Protein AF-A0A453H5M8-F1 (afd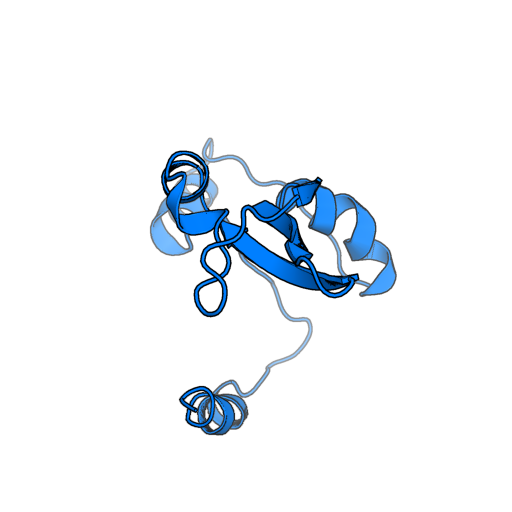b_monomer_lite)

Organism: Aegilops tauschii subsp. strangulata (NCBI:txid200361)

Secondary structure (DSSP, 8-state):
-EEEEE-TTS-EEEEE--TTGGG-GGGGB-TTT-PBPEEEEEE-HHHHHHHHTTTTTPPP----TTSHHHHHHHHHSTT-----SS---STTTGGGTT----

InterPro domains:
  IPR004403 Peptide chain release factor eRF1/aRF1 [PTHR10113] (7-99)
  IPR005142 eRF1 domain 3 [PF03465] (29-88)
  IPR029064 Ribosomal protein eL30-like superfamily [G3DSA:3.30.1330.30] (3-102)
  IPR029064 Ribosomal protein eL30-like superfamily [SSF55315] (7-90)

Foldseek 3Di:
DWWWWADPVRDTDTDDDDPVRVVDQQNQADPVPRDGTHGDDDDDPVRVCVVCCVVVVHDDDQADCPDVVSVCCCVVVVRDDDDDPDDDDCVVVVVPPPPPDD

Structure (mmCIF, N/CA/C/O backbone):
data_AF-A0A453H5M8-F1
#
_entry.id   AF-A0A453H5M8-F1
#
loop_
_atom_site.group_PDB
_atom_site.id
_atom_site.type_symbol
_atom_site.label_atom_id
_atom_site.label_alt_id
_atom_site.label_comp_id
_atom_site.label_asym_id
_atom_site.label_entity_id
_atom_site.label_seq_id
_atom_site.pdbx_PDB_ins_code
_atom_site.Cartn_x
_atom_site.Cartn_y
_atom_site.Cartn_z
_atom_site.occupancy
_atom_site.B_iso_or_equiv
_atom_site.auth_seq_id
_atom_site.auth_comp_id
_atom_site.auth_asym_id
_atom_site.auth_atom_id
_atom_site.pdbx_PDB_model_num
ATOM 1 N N . GLY A 1 1 ? -4.322 3.565 6.732 1.00 60.53 1 GLY A N 1
ATOM 2 C CA . GLY A 1 1 ? -4.033 2.185 7.153 1.00 60.53 1 GLY A CA 1
ATOM 3 C C . GLY A 1 1 ? -5.277 1.360 6.949 1.00 60.53 1 GLY A C 1
ATOM 4 O O . GLY A 1 1 ? -6.338 1.935 6.723 1.00 60.53 1 GLY A O 1
ATOM 5 N N . PHE A 1 2 ? -5.141 0.044 7.001 1.00 68.44 2 PHE A N 1
ATOM 6 C CA . PHE A 1 2 ? -6.281 -0.861 7.060 1.00 68.44 2 PHE A CA 1
ATOM 7 C C . PHE A 1 2 ? -6.646 -1.049 8.530 1.00 68.44 2 PHE A C 1
ATOM 9 O O . PHE A 1 2 ? -5.770 -1.362 9.336 1.00 68.44 2 PHE A O 1
ATOM 16 N N . ASN A 1 3 ? -7.910 -0.827 8.877 1.00 64.44 3 ASN A N 1
ATOM 17 C CA . ASN A 1 3 ? -8.454 -1.224 10.168 1.00 64.44 3 ASN A CA 1
ATOM 18 C C . ASN A 1 3 ? -9.496 -2.310 9.905 1.00 64.44 3 ASN A C 1
ATOM 20 O O . ASN A 1 3 ? -10.484 -2.061 9.214 1.00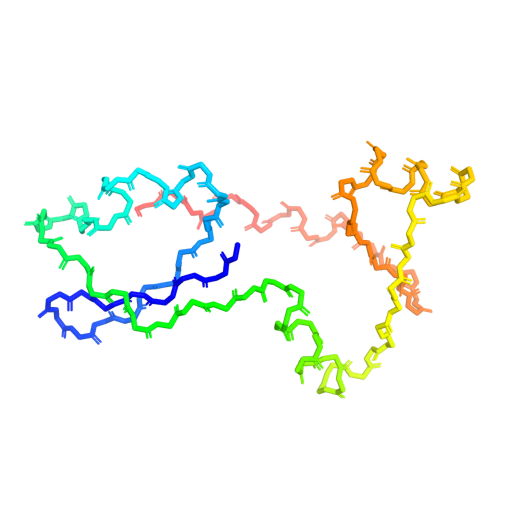 64.44 3 ASN A O 1
ATOM 24 N N . GLN A 1 4 ? -9.254 -3.509 10.423 1.00 64.88 4 GLN A N 1
ATOM 25 C CA . GLN A 1 4 ? -10.223 -4.591 10.430 1.00 64.88 4 GLN A CA 1
ATOM 26 C C . GLN A 1 4 ? -11.053 -4.472 11.703 1.00 64.88 4 GLN A C 1
ATOM 28 O O . GLN A 1 4 ? -10.512 -4.523 12.811 1.00 64.88 4 GLN A O 1
ATOM 33 N N . ALA A 1 5 ? -12.358 -4.306 11.540 1.00 68.56 5 ALA A N 1
ATOM 34 C CA . ALA A 1 5 ? -13.304 -4.259 12.637 1.00 68.56 5 ALA A CA 1
ATOM 35 C C . ALA A 1 5 ? -14.334 -5.385 12.502 1.00 68.56 5 ALA A C 1
ATOM 37 O O . ALA A 1 5 ? -14.615 -5.830 11.391 1.00 68.56 5 ALA A O 1
ATOM 38 N N . ILE A 1 6 ? -14.865 -5.860 13.624 1.00 68.62 6 ILE A N 1
ATOM 39 C CA . ILE A 1 6 ? -15.990 -6.800 13.649 1.00 68.62 6 ILE A CA 1
ATOM 40 C C . ILE A 1 6 ? -17.233 -6.089 14.180 1.00 68.62 6 ILE A C 1
ATOM 42 O O . ILE A 1 6 ? -17.144 -5.265 15.095 1.00 68.62 6 ILE A O 1
ATOM 46 N N . ASP A 1 7 ? -18.380 -6.394 13.580 1.00 67.75 7 ASP A N 1
ATOM 47 C CA . ASP A 1 7 ? -19.691 -5.945 14.041 1.00 67.75 7 ASP A CA 1
ATOM 48 C C . ASP A 1 7 ? -20.308 -6.901 15.088 1.00 67.75 7 ASP A C 1
ATOM 50 O O . ASP A 1 7 ? -19.772 -7.959 15.415 1.00 67.75 7 ASP A O 1
ATOM 54 N N . ALA A 1 8 ? -21.482 -6.558 15.622 1.00 65.19 8 ALA A N 1
ATOM 55 C CA . ALA A 1 8 ? -22.159 -7.393 16.619 1.00 65.19 8 ALA A CA 1
ATOM 56 C C . ALA A 1 8 ? -22.639 -8.761 16.078 1.00 65.19 8 ALA A C 1
ATOM 58 O O . ALA A 1 8 ? -23.046 -9.617 16.869 1.00 65.19 8 ALA A O 1
ATOM 59 N N . THR A 1 9 ? -22.619 -8.971 14.758 1.00 69.69 9 THR A N 1
ATOM 60 C CA . THR A 1 9 ? -23.040 -10.216 14.100 1.00 69.69 9 THR A CA 1
ATOM 61 C C . THR A 1 9 ? -21.868 -11.156 13.797 1.00 69.69 9 THR A C 1
ATOM 63 O O . THR A 1 9 ? -22.085 -12.340 13.529 1.00 69.69 9 THR A O 1
ATOM 66 N N . GLY A 1 10 ? -20.630 -10.672 13.944 1.00 66.25 10 GLY A N 1
ATOM 67 C CA . GLY A 1 10 ? -19.406 -11.412 13.646 1.00 66.25 10 GLY A CA 1
ATOM 68 C C . GLY A 1 10 ? -18.892 -11.197 12.219 1.00 66.25 10 GLY A C 1
ATOM 69 O O . GLY A 1 10 ? -17.954 -11.882 11.807 1.00 66.25 10 GLY A O 1
ATOM 70 N N . GLU A 1 11 ? -19.482 -10.272 11.463 1.00 74.38 11 GLU A N 1
ATOM 71 C CA . GLU A 1 11 ? -19.043 -9.892 10.125 1.00 74.38 11 GLU A CA 1
ATOM 72 C C . GLU A 1 11 ? -17.789 -9.011 10.184 1.00 74.38 11 GLU A C 1
ATOM 74 O O . GLU A 1 11 ? -17.637 -8.124 11.026 1.00 74.38 11 GLU A O 1
ATOM 79 N N . ILE A 1 12 ? -16.855 -9.279 9.268 1.00 73.25 12 ILE A N 1
ATOM 80 C CA . ILE A 1 12 ? -15.587 -8.557 9.164 1.00 73.25 12 ILE A CA 1
ATOM 81 C C . ILE A 1 12 ? -15.776 -7.351 8.245 1.00 73.25 12 ILE A C 1
ATOM 83 O O . ILE A 1 12 ? -15.987 -7.505 7.044 1.00 73.25 12 ILE A O 1
ATOM 87 N N . ILE A 1 13 ? -15.594 -6.154 8.796 1.00 74.88 13 ILE A N 1
ATOM 88 C CA . ILE A 1 13 ? -15.631 -4.884 8.074 1.00 74.88 13 ILE A CA 1
ATOM 89 C C . ILE A 1 13 ? -14.203 -4.349 7.947 1.00 74.88 13 ILE A C 1
ATOM 91 O O . ILE A 1 13 ? -13.521 -4.102 8.943 1.00 74.88 13 ILE A O 1
ATOM 95 N N . ILE A 1 14 ? -13.742 -4.133 6.714 1.00 74.81 14 ILE A N 1
ATOM 96 C CA . ILE A 1 14 ? -12.432 -3.527 6.446 1.00 74.81 14 ILE A CA 1
ATOM 97 C C . ILE A 1 14 ? -12.632 -2.036 6.172 1.00 74.81 14 ILE A C 1
ATOM 99 O O . IL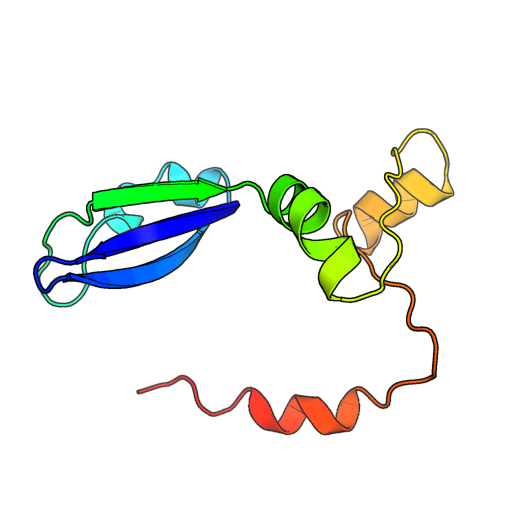E A 1 14 ? -13.266 -1.660 5.190 1.00 74.81 14 ILE A O 1
ATOM 103 N N . LYS A 1 15 ? -12.075 -1.172 7.028 1.00 74.12 15 LYS A N 1
ATOM 104 C CA . LYS A 1 15 ? -12.119 0.289 6.863 1.00 74.12 15 LYS A CA 1
ATOM 105 C C . LYS A 1 15 ? -10.757 0.850 6.472 1.00 74.12 15 LYS A C 1
ATOM 107 O O . LYS A 1 15 ? -9.734 0.576 7.106 1.00 74.12 15 LYS A O 1
ATOM 112 N N . HIS A 1 16 ? -10.746 1.697 5.446 1.00 75.62 16 HIS A N 1
ATOM 113 C CA . HIS A 1 16 ? -9.560 2.422 4.991 1.00 75.62 16 HIS A CA 1
ATOM 114 C C . HIS A 1 16 ? -9.549 3.821 5.606 1.00 75.62 16 HIS A C 1
ATOM 116 O O . HIS A 1 16 ? -10.161 4.745 5.081 1.00 75.62 16 HIS A O 1
ATOM 122 N N . LEU A 1 17 ? -8.857 3.985 6.735 1.00 72.88 17 LEU A N 1
ATOM 123 C CA . LEU A 1 17 ? -8.815 5.262 7.453 1.00 72.88 17 LEU A CA 1
ATOM 124 C C . LEU A 1 17 ? -7.425 5.897 7.362 1.00 72.88 17 LEU A C 1
ATOM 126 O O . LEU A 1 17 ? -6.391 5.220 7.425 1.00 72.88 17 LEU A O 1
ATOM 130 N N . ASN A 1 18 ? -7.389 7.218 7.205 1.00 71.50 18 ASN A N 1
ATOM 131 C CA . ASN A 1 18 ? -6.185 8.016 7.424 1.00 71.50 18 ASN A CA 1
ATOM 132 C C . ASN A 1 18 ? -6.092 8.410 8.916 1.00 71.50 18 ASN A C 1
ATOM 134 O O . ASN A 1 18 ? -6.967 8.075 9.711 1.00 71.50 18 ASN A O 1
ATOM 138 N N . LYS A 1 19 ? -5.036 9.130 9.315 1.00 72.06 19 LYS A N 1
ATOM 139 C CA . LYS A 1 19 ? -4.847 9.533 10.724 1.00 72.06 19 LYS A CA 1
ATOM 140 C C . LYS A 1 19 ? -6.000 10.376 11.283 1.00 72.06 19 LYS A C 1
ATOM 142 O O . LYS A 1 19 ? -6.248 10.331 12.480 1.00 72.06 19 LYS A O 1
ATOM 147 N N . GLU A 1 20 ? -6.662 11.157 10.436 1.00 73.19 20 GLU A N 1
ATOM 148 C CA . GLU A 1 20 ? -7.777 12.026 10.826 1.00 73.19 20 GLU A CA 1
ATOM 149 C C . GLU A 1 20 ? -9.060 11.206 11.004 1.00 73.19 20 GLU A C 1
ATOM 151 O O . GLU A 1 20 ? -9.743 11.352 12.011 1.00 73.19 20 GLU A O 1
ATOM 156 N N . GLY A 1 21 ? -9.330 10.268 10.094 1.00 69.19 21 GLY A N 1
ATOM 157 C CA . GLY A 1 21 ? -10.451 9.334 10.191 1.00 69.19 21 GLY A CA 1
ATOM 158 C C . GLY A 1 21 ? -10.323 8.362 11.365 1.00 69.19 21 GLY A C 1
ATOM 159 O O . GLY A 1 21 ? -11.326 8.005 11.969 1.00 69.19 21 GLY A O 1
ATOM 160 N N . GLU A 1 22 ? -9.101 7.984 11.748 1.00 67.00 22 GLU A N 1
ATOM 161 C CA . GLU A 1 22 ? -8.854 7.203 12.970 1.00 67.00 22 GLU A CA 1
ATOM 162 C C . GLU A 1 22 ? -9.139 7.984 14.261 1.00 67.00 22 GLU A C 1
ATOM 164 O O . GLU A 1 22 ? -9.386 7.370 15.296 1.00 67.00 22 GLU A O 1
ATOM 169 N N . ALA A 1 23 ? -9.087 9.319 14.230 1.00 71.75 23 ALA A N 1
ATOM 170 C CA . ALA A 1 23 ? -9.399 10.148 15.393 1.00 71.75 23 ALA A CA 1
ATOM 171 C C . ALA A 1 23 ? -10.913 10.341 15.591 1.00 71.75 23 ALA A C 1
ATOM 173 O O . ALA A 1 23 ? -11.349 10.737 16.674 1.00 71.75 23 ALA A O 1
ATOM 174 N N . ASP A 1 24 ? -11.711 10.064 14.560 1.00 76.69 24 ASP A N 1
ATOM 175 C CA . ASP A 1 24 ? -13.159 10.195 14.598 1.00 76.69 24 ASP A CA 1
ATOM 176 C C . ASP A 1 24 ? -13.812 8.899 15.101 1.00 76.69 24 ASP A C 1
ATOM 178 O O . ASP A 1 24 ? -13.835 7.872 14.422 1.00 76.69 24 ASP A O 1
ATOM 182 N N . GLN A 1 25 ? -14.377 8.960 16.310 1.00 73.31 25 GLN A N 1
ATOM 183 C CA . GLN A 1 25 ? -15.056 7.830 16.952 1.00 73.31 25 GLN A CA 1
ATOM 184 C C . GLN A 1 25 ? -16.304 7.361 16.196 1.00 73.31 25 GLN A C 1
ATOM 186 O O . GLN A 1 25 ? -16.721 6.216 16.368 1.00 73.31 25 GLN A O 1
ATOM 191 N N . SER A 1 26 ? -16.900 8.204 15.347 1.00 75.31 26 SER A N 1
ATOM 192 C CA . SER A 1 26 ? -18.048 7.799 14.531 1.00 75.31 26 SER A CA 1
ATOM 193 C C . SER A 1 26 ? -17.674 6.725 13.502 1.00 75.31 26 SER A C 1
ATOM 195 O O . SER A 1 26 ? -18.495 5.866 13.187 1.00 75.31 26 SER A O 1
ATOM 197 N N . ASN A 1 27 ? -16.405 6.677 13.073 1.00 72.25 27 ASN A N 1
ATOM 198 C CA . ASN A 1 27 ? -15.904 5.649 12.160 1.00 72.25 27 ASN A CA 1
ATOM 199 C C . ASN A 1 27 ? -15.808 4.260 12.798 1.00 72.25 27 ASN A C 1
ATOM 201 O O . ASN A 1 27 ? -15.646 3.276 12.077 1.00 72.25 27 ASN A O 1
ATOM 205 N N . PHE A 1 28 ? -15.953 4.148 14.116 1.00 76.69 28 PHE A N 1
ATOM 206 C CA . PHE A 1 28 ? -15.975 2.876 14.840 1.00 76.69 28 PHE A CA 1
ATOM 207 C C . PHE A 1 28 ? -17.377 2.527 15.328 1.00 76.69 28 PHE A C 1
ATOM 209 O O . PHE A 1 28 ? -17.534 1.784 16.288 1.00 76.69 28 PHE A O 1
ATOM 216 N N . ARG A 1 29 ? -18.411 3.059 14.669 1.00 79.62 29 ARG A N 1
ATOM 217 C CA . ARG A 1 29 ? -19.792 2.642 14.888 1.00 79.62 29 ARG A CA 1
ATOM 218 C C . ARG A 1 29 ? -20.380 2.020 13.636 1.00 79.62 29 ARG A C 1
ATOM 220 O O . ARG A 1 29 ? -20.067 2.424 12.513 1.00 79.62 29 ARG A O 1
ATOM 227 N N . ASP A 1 30 ? -21.214 1.018 13.853 1.00 72.88 30 ASP A N 1
ATOM 228 C CA . ASP A 1 30 ? -22.037 0.415 12.819 1.00 72.88 30 ASP A CA 1
ATOM 229 C C . ASP A 1 30 ? -23.157 1.404 12.433 1.00 72.88 30 ASP A C 1
ATOM 231 O O . ASP A 1 30 ? -23.907 1.844 13.309 1.00 72.88 30 ASP A O 1
ATOM 235 N N . PRO A 1 31 ? -23.294 1.789 11.154 1.00 71.19 31 PRO A N 1
ATOM 236 C CA . PRO A 1 31 ? -24.328 2.724 10.714 1.00 71.19 31 PRO A CA 1
ATOM 237 C C . PRO A 1 31 ? -25.760 2.186 10.870 1.00 71.19 31 PRO A C 1
ATOM 239 O O . PRO A 1 31 ? -26.695 2.979 10.968 1.00 71.19 31 PRO A O 1
ATOM 242 N N . SER A 1 32 ? -25.947 0.864 10.906 1.00 71.69 32 SER A N 1
ATOM 243 C CA . SER A 1 32 ? -27.262 0.221 10.983 1.00 71.69 32 SER A CA 1
ATOM 244 C C . SER A 1 32 ? -27.734 0.005 12.424 1.00 71.69 32 SER A C 1
ATOM 246 O O . SER A 1 32 ? -28.895 0.261 12.749 1.00 71.69 32 SER A O 1
ATOM 248 N N . THR A 1 33 ? -26.830 -0.415 13.311 1.00 72.62 33 THR A N 1
ATOM 249 C CA . THR A 1 33 ? -27.152 -0.747 14.709 1.00 72.62 33 THR A CA 1
ATOM 250 C C . THR A 1 33 ? -26.688 0.312 15.710 1.00 72.62 33 THR A C 1
ATOM 252 O O . THR A 1 33 ? -27.091 0.275 16.874 1.00 72.62 33 THR A O 1
ATOM 255 N N . ASN A 1 34 ? -25.856 1.270 15.278 1.00 73.56 34 ASN A N 1
ATOM 256 C CA . ASN A 1 34 ? -25.145 2.241 16.123 1.00 73.56 34 ASN A CA 1
ATOM 257 C C . ASN A 1 34 ? -24.297 1.581 17.230 1.00 73.56 34 ASN A C 1
ATOM 259 O O . ASN A 1 34 ? -23.914 2.242 18.201 1.00 73.56 34 ASN A O 1
ATOM 263 N N . ALA A 1 35 ? -24.018 0.281 17.098 1.00 76.62 35 ALA A N 1
ATOM 264 C CA . ALA A 1 35 ? -23.152 -0.460 17.995 1.00 76.62 35 ALA A CA 1
ATOM 265 C C . ALA A 1 35 ? -21.686 -0.088 17.748 1.00 76.62 35 ALA A C 1
ATOM 267 O O . ALA A 1 35 ? -21.302 0.308 16.646 1.00 76.62 35 ALA A O 1
ATOM 268 N N . GLU A 1 36 ? -20.871 -0.194 18.792 1.00 75.69 36 GLU A N 1
ATOM 269 C CA . GLU A 1 36 ? -19.432 0.037 18.709 1.00 75.69 36 GLU A CA 1
ATOM 270 C C . GLU A 1 36 ? -18.761 -1.157 18.014 1.00 75.69 36 GLU A C 1
ATOM 272 O O . GLU A 1 36 ? -18.992 -2.306 18.387 1.00 75.69 36 GLU A O 1
ATOM 277 N N . LEU A 1 37 ? -17.970 -0.878 16.978 1.00 77.12 37 LEU A N 1
ATOM 278 C CA . LEU A 1 37 ? -17.201 -1.868 16.235 1.00 77.12 37 LEU A CA 1
ATOM 279 C C . LEU A 1 37 ? -15.905 -2.170 16.986 1.00 77.12 37 LEU A C 1
ATOM 281 O O . LEU A 1 37 ? -15.151 -1.257 17.334 1.00 77.12 37 LEU A O 1
ATOM 285 N N . GLU A 1 38 ? -15.605 -3.450 17.180 1.00 75.44 38 GLU A N 1
ATOM 286 C CA . GLU A 1 38 ? -14.362 -3.863 17.824 1.00 75.44 38 GLU A CA 1
ATOM 287 C C . GLU A 1 38 ? -13.233 -3.896 16.790 1.00 75.44 38 GLU A C 1
ATOM 289 O O . GLU A 1 38 ? -13.253 -4.689 15.846 1.00 75.44 38 GLU A O 1
ATOM 294 N N . VAL A 1 39 ? -12.240 -3.016 16.950 1.00 75.31 39 VAL A N 1
ATOM 295 C CA . VAL A 1 39 ? -11.044 -3.005 16.098 1.00 75.31 39 VAL A CA 1
ATOM 296 C C . VAL A 1 39 ? -10.158 -4.178 16.489 1.00 75.31 39 VAL A C 1
ATOM 298 O O . VAL A 1 39 ? -9.549 -4.170 17.557 1.00 75.31 39 VAL A O 1
ATOM 301 N N . GLN A 1 40 ? -10.053 -5.166 15.609 1.00 69.81 40 GLN A N 1
ATOM 302 C CA . GLN A 1 40 ? -9.230 -6.346 15.851 1.00 69.81 40 GLN A CA 1
ATOM 303 C C . GLN A 1 40 ? -7.798 -6.177 15.360 1.00 69.81 40 GLN A C 1
ATOM 305 O O . GLN A 1 40 ? -6.855 -6.570 16.044 1.00 69.81 40 GLN A O 1
ATOM 310 N N . GLU A 1 41 ? -7.624 -5.603 14.171 1.00 72.06 41 GLU A N 1
ATOM 311 C CA . GLU A 1 41 ? -6.309 -5.481 13.555 1.00 72.06 41 GLU A CA 1
ATOM 312 C C . GLU A 1 41 ? -6.155 -4.123 12.881 1.00 72.06 41 GLU A C 1
ATOM 314 O O . GLU A 1 41 ? -7.037 -3.646 12.164 1.00 72.06 41 GLU A O 1
ATOM 319 N N . LYS A 1 42 ? -5.005 -3.497 13.121 1.00 73.38 42 LYS A N 1
ATOM 320 C CA . LYS A 1 42 ? -4.610 -2.241 12.500 1.00 73.38 42 LYS A CA 1
ATOM 321 C C . LYS A 1 42 ? -3.273 -2.444 11.818 1.00 73.38 42 LYS A C 1
ATOM 323 O O . LYS A 1 42 ? -2.247 -2.536 12.490 1.00 73.38 42 LYS A O 1
ATOM 328 N N . THR A 1 43 ? -3.286 -2.412 10.493 1.00 79.19 43 THR A N 1
ATOM 329 C CA . THR A 1 43 ? -2.089 -2.667 9.690 1.00 79.19 43 THR A CA 1
ATOM 330 C C . THR A 1 43 ? -1.814 -1.474 8.787 1.00 79.19 43 THR A C 1
ATOM 332 O O . THR A 1 43 ? -2.683 -0.965 8.070 1.00 79.19 43 THR A O 1
ATOM 335 N N . SER A 1 44 ? -0.582 -0.963 8.838 1.00 80.94 44 SER A N 1
ATOM 336 C CA . SER A 1 44 ? -0.164 0.123 7.951 1.00 80.94 44 SER A CA 1
ATOM 337 C C . SER A 1 44 ? -0.143 -0.370 6.507 1.00 80.94 44 SER A C 1
ATOM 339 O O . SER A 1 44 ? 0.317 -1.474 6.234 1.00 80.94 44 SER A O 1
ATOM 341 N N . LEU A 1 45 ? -0.559 0.470 5.556 1.00 80.38 45 LEU A N 1
ATOM 342 C CA . LEU A 1 45 ? -0.479 0.137 4.128 1.00 80.38 45 LEU A CA 1
ATOM 343 C C . LEU A 1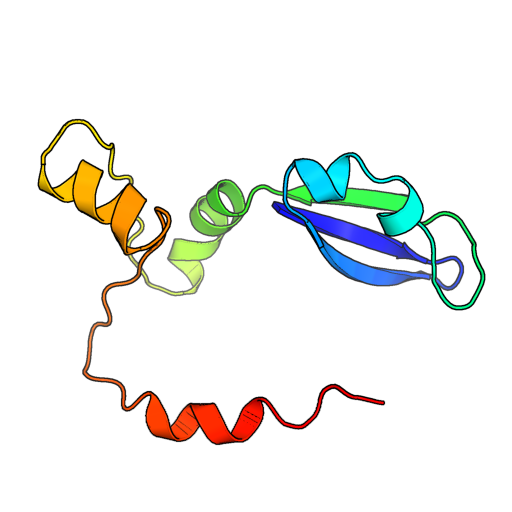 45 ? 0.961 -0.212 3.711 1.00 80.38 45 LEU A C 1
ATOM 345 O O . LEU A 1 45 ? 1.187 -1.112 2.911 1.00 80.38 45 LEU A O 1
ATOM 349 N N . LEU A 1 46 ? 1.940 0.466 4.313 1.00 82.19 46 LEU A N 1
ATOM 350 C CA . LEU A 1 46 ? 3.359 0.212 4.081 1.00 82.19 46 LEU A CA 1
ATOM 351 C C . LEU A 1 46 ? 3.790 -1.184 4.550 1.00 82.19 46 LEU A C 1
ATOM 353 O O . LEU A 1 46 ? 4.554 -1.868 3.876 1.00 82.19 46 LEU A O 1
ATOM 357 N N . GLU A 1 47 ? 3.302 -1.586 5.720 1.00 83.62 47 GLU A N 1
ATOM 358 C CA . GLU A 1 47 ? 3.588 -2.885 6.325 1.00 83.62 47 GLU A CA 1
ATOM 359 C C . GLU A 1 47 ? 2.907 -4.006 5.543 1.00 83.62 47 GLU A C 1
ATOM 361 O O . GLU A 1 47 ? 3.524 -5.026 5.248 1.00 83.62 47 GLU A O 1
ATOM 366 N N . TRP A 1 48 ? 1.674 -3.764 5.100 1.00 84.81 48 TRP A N 1
ATOM 367 C CA . TRP A 1 48 ? 0.972 -4.664 4.200 1.00 84.81 48 TRP A CA 1
ATOM 368 C C . TRP A 1 48 ? 1.749 -4.873 2.893 1.00 84.81 48 TRP A C 1
ATOM 370 O O . TRP A 1 48 ? 1.992 -6.015 2.508 1.00 84.81 48 TRP A O 1
ATOM 380 N N . PHE A 1 49 ? 2.248 -3.803 2.257 1.00 84.50 49 PHE A N 1
ATOM 381 C CA . PHE A 1 49 ? 3.105 -3.941 1.075 1.00 84.50 49 PHE A CA 1
ATOM 382 C C . PHE A 1 49 ? 4.368 -4.754 1.370 1.00 84.50 49 PHE A C 1
ATOM 384 O O . PHE A 1 49 ? 4.733 -5.615 0.571 1.00 84.50 49 PHE A O 1
ATOM 391 N N . ALA A 1 50 ? 5.020 -4.522 2.512 1.00 85.62 50 ALA A N 1
ATOM 392 C CA . ALA A 1 50 ? 6.218 -5.260 2.908 1.00 85.62 50 ALA A CA 1
ATOM 393 C C . ALA A 1 50 ? 5.958 -6.761 3.143 1.00 85.62 50 ALA A C 1
ATOM 395 O O . ALA A 1 50 ? 6.859 -7.573 2.928 1.00 85.62 50 ALA A O 1
ATOM 396 N N . ASN A 1 51 ? 4.739 -7.143 3.524 1.00 85.38 51 ASN A N 1
ATOM 397 C CA . ASN A 1 51 ? 4.357 -8.541 3.721 1.00 85.38 51 ASN A CA 1
ATOM 398 C C . ASN A 1 51 ? 3.905 -9.211 2.416 1.00 85.38 51 ASN A C 1
ATOM 400 O O . ASN A 1 51 ? 4.259 -10.361 2.145 1.00 85.38 51 ASN A O 1
ATOM 404 N N . GLU A 1 52 ? 3.168 -8.487 1.575 1.00 85.81 52 GLU A N 1
ATOM 405 C CA . GLU A 1 52 ? 2.485 -9.077 0.427 1.00 85.81 52 GLU A CA 1
ATOM 406 C C . GLU A 1 52 ? 3.259 -8.974 -0.897 1.00 85.81 52 GLU A C 1
ATOM 408 O O . GLU A 1 52 ? 2.981 -9.757 -1.807 1.00 85.81 52 GLU A O 1
ATOM 413 N N . TYR A 1 53 ? 4.268 -8.096 -1.031 1.00 84.31 53 TYR A N 1
ATOM 414 C CA . TYR A 1 53 ? 4.941 -7.856 -2.326 1.00 84.31 53 TYR A CA 1
ATOM 415 C C . TYR A 1 53 ? 5.444 -9.138 -3.012 1.00 84.31 53 TYR A C 1
ATOM 417 O O . TYR A 1 53 ? 5.327 -9.297 -4.230 1.00 84.31 53 TYR A O 1
ATOM 425 N N . LYS A 1 54 ? 5.946 -10.105 -2.228 1.00 82.00 54 LYS A N 1
ATOM 426 C CA . LYS A 1 54 ? 6.448 -11.384 -2.754 1.00 82.00 54 LYS A CA 1
ATOM 427 C C . LYS A 1 54 ? 5.348 -12.256 -3.348 1.00 82.00 54 LYS A C 1
ATOM 429 O O . LYS A 1 54 ? 5.608 -12.951 -4.326 1.00 82.00 54 LYS A O 1
ATOM 434 N N . LYS A 1 55 ? 4.139 -12.232 -2.781 1.00 87.19 55 LYS A N 1
ATOM 435 C CA . LYS A 1 55 ? 3.003 -13.033 -3.264 1.00 87.19 55 LYS A CA 1
ATOM 436 C C . LYS A 1 55 ? 2.513 -12.538 -4.622 1.00 87.19 55 LYS A C 1
ATOM 438 O O . LYS A 1 55 ? 2.162 -13.346 -5.474 1.00 87.19 55 LYS A O 1
ATOM 443 N N . PHE A 1 56 ? 2.568 -11.227 -4.845 1.00 82.94 56 PHE A N 1
ATOM 444 C CA . PHE A 1 56 ? 2.195 -10.602 -6.116 1.00 82.94 56 PHE A CA 1
ATOM 445 C C . PHE A 1 56 ? 3.328 -10.599 -7.154 1.00 82.94 56 PHE A C 1
ATOM 447 O O . PHE A 1 56 ? 3.124 -10.197 -8.301 1.00 82.94 56 PHE A O 1
ATOM 454 N N . GLY A 1 57 ? 4.527 -11.058 -6.778 1.00 84.94 57 GLY A N 1
ATOM 455 C CA . GLY A 1 57 ? 5.688 -11.087 -7.665 1.00 84.94 57 GLY A CA 1
ATOM 456 C C . GLY A 1 57 ? 6.116 -9.694 -8.132 1.00 84.94 57 GLY A C 1
ATOM 457 O O . GLY A 1 57 ? 6.612 -9.555 -9.254 1.00 84.94 57 GLY A O 1
ATOM 458 N N . CYS A 1 58 ? 5.887 -8.670 -7.306 1.00 86.00 58 CYS A N 1
ATOM 459 C CA . CYS A 1 58 ? 6.370 -7.315 -7.537 1.00 86.00 58 CYS A CA 1
ATOM 460 C C . CYS A 1 58 ? 7.625 -7.041 -6.698 1.00 86.00 58 CYS A C 1
ATOM 462 O O . CYS A 1 58 ? 7.913 -7.744 -5.731 1.00 86.00 58 CYS A O 1
ATOM 464 N N . THR A 1 59 ? 8.387 -6.020 -7.083 1.00 87.88 59 THR A N 1
ATOM 465 C CA . THR A 1 59 ? 9.514 -5.517 -6.290 1.00 87.88 59 THR A CA 1
ATOM 466 C C . THR A 1 59 ? 9.056 -4.271 -5.549 1.00 87.88 59 THR A C 1
ATOM 468 O O . THR A 1 59 ? 8.485 -3.372 -6.165 1.00 87.88 59 THR A O 1
ATOM 471 N N . LEU A 1 60 ? 9.300 -4.219 -4.240 1.00 90.25 60 LEU A N 1
ATOM 472 C CA . LEU A 1 60 ? 8.985 -3.062 -3.409 1.00 90.25 60 LEU A CA 1
ATOM 473 C C . LEU A 1 60 ? 10.251 -2.236 -3.163 1.00 90.25 60 LEU A C 1
ATOM 475 O O . LEU A 1 60 ? 11.238 -2.765 -2.658 1.00 90.25 60 LEU A O 1
ATOM 479 N N . GLU A 1 61 ? 10.193 -0.944 -3.478 1.00 89.19 61 GLU A N 1
ATOM 480 C CA . GLU A 1 61 ? 11.298 0.003 -3.306 1.00 89.19 61 GLU A CA 1
ATOM 481 C C . GLU A 1 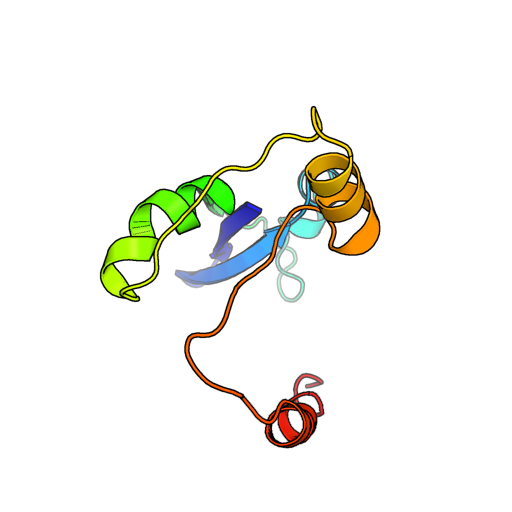61 ? 10.855 1.189 -2.443 1.00 89.19 61 GLU A C 1
ATOM 483 O O . GLU A 1 61 ? 9.801 1.785 -2.676 1.00 89.19 61 GLU A O 1
ATOM 488 N N . PHE A 1 62 ? 11.673 1.558 -1.455 1.00 88.75 62 PHE A N 1
ATOM 489 C CA . PHE A 1 62 ? 11.410 2.711 -0.593 1.00 88.75 62 PHE A CA 1
ATOM 490 C C . PHE A 1 62 ? 12.164 3.939 -1.099 1.00 88.75 62 PHE A C 1
ATOM 492 O O . PHE A 1 62 ? 13.394 3.984 -1.086 1.00 88.75 62 PHE A O 1
ATOM 499 N N . VAL A 1 63 ? 11.420 4.972 -1.486 1.00 88.25 63 VAL A N 1
ATOM 500 C CA . VAL A 1 63 ? 11.980 6.245 -1.954 1.00 88.25 63 VAL A CA 1
ATOM 501 C C . VAL A 1 63 ? 11.834 7.306 -0.864 1.00 88.25 63 VAL A C 1
ATOM 503 O O . VAL A 1 63 ? 10.819 7.379 -0.176 1.00 88.25 63 VAL A O 1
ATOM 506 N N . THR A 1 64 ? 12.854 8.152 -0.703 1.00 89.94 64 THR A N 1
ATOM 507 C CA . THR A 1 64 ? 12.808 9.307 0.212 1.00 89.94 64 THR A CA 1
ATOM 508 C C . THR A 1 64 ? 12.743 10.611 -0.576 1.00 89.94 64 THR A C 1
ATOM 510 O O . THR A 1 64 ? 13.221 10.693 -1.705 1.00 89.94 64 THR A O 1
ATOM 513 N N . ASN A 1 65 ? 12.222 11.674 0.032 1.00 91.00 65 ASN A N 1
ATOM 514 C CA . ASN A 1 65 ? 12.098 12.992 -0.600 1.00 91.00 65 ASN A CA 1
ATOM 515 C C . ASN A 1 65 ? 13.418 13.787 -0.699 1.00 91.00 65 ASN A C 1
ATOM 517 O O . ASN A 1 65 ? 13.385 14.982 -0.998 1.00 91.00 65 ASN A O 1
ATOM 521 N N . LYS A 1 66 ? 14.567 13.152 -0.431 1.00 91.50 66 LYS A N 1
ATOM 522 C CA . LYS A 1 66 ? 15.881 13.810 -0.407 1.00 91.50 66 LYS A CA 1
ATOM 523 C C . LYS A 1 66 ? 16.362 14.248 -1.791 1.00 91.50 66 LYS A C 1
ATOM 525 O O . LYS A 1 66 ? 17.111 15.215 -1.875 1.00 91.50 66 LYS A O 1
ATOM 530 N N . SER A 1 67 ? 15.958 13.550 -2.854 1.00 93.81 67 SER A N 1
ATOM 531 C CA . SER A 1 67 ? 16.251 13.957 -4.233 1.00 93.81 67 SER A CA 1
ATOM 532 C C . SER A 1 67 ? 15.118 14.802 -4.816 1.00 93.81 67 SER A C 1
ATOM 534 O O . SER A 1 67 ? 14.001 14.829 -4.285 1.00 93.81 67 SER A O 1
ATOM 536 N N . GLN A 1 68 ? 15.395 15.485 -5.928 1.00 92.06 68 GLN A N 1
ATOM 537 C CA . GLN A 1 68 ? 14.387 16.264 -6.641 1.00 92.06 68 GLN A CA 1
ATOM 538 C C . GLN A 1 68 ? 13.250 15.364 -7.148 1.00 92.06 68 GLN A C 1
ATOM 540 O O . GLN A 1 68 ? 12.080 15.707 -6.985 1.00 92.06 68 GLN A O 1
ATOM 545 N N . GLU A 1 69 ? 13.587 14.190 -7.677 1.00 90.44 69 GLU A N 1
ATOM 546 C CA . GLU A 1 69 ? 12.650 13.178 -8.168 1.00 90.44 69 GLU A CA 1
ATOM 547 C C . GLU A 1 69 ? 11.804 12.612 -7.025 1.00 90.44 69 GLU A C 1
ATOM 549 O O . GLU A 1 69 ? 10.584 12.567 -7.135 1.00 90.44 69 GLU A O 1
ATOM 554 N N . GLY A 1 70 ? 12.413 12.260 -5.886 1.00 90.19 70 GLY A N 1
ATOM 555 C CA . GLY A 1 70 ? 11.673 11.787 -4.712 1.00 90.19 70 GLY A CA 1
ATOM 556 C C . GLY A 1 70 ? 10.734 12.858 -4.148 1.00 90.19 70 GLY A C 1
ATOM 557 O O . GLY A 1 70 ? 9.597 12.578 -3.772 1.00 90.19 70 GLY A O 1
ATOM 558 N N . SER A 1 71 ? 11.173 14.118 -4.151 1.00 90.94 71 SER A N 1
ATOM 559 C CA . SER A 1 71 ? 10.340 15.265 -3.783 1.00 90.94 71 SER A CA 1
ATOM 560 C C . SER A 1 71 ? 9.151 15.479 -4.726 1.00 90.94 71 SER A C 1
ATOM 562 O O . SER A 1 71 ? 8.076 15.865 -4.259 1.00 90.94 71 SER A O 1
ATOM 564 N N . GLN A 1 72 ? 9.334 15.260 -6.032 1.00 91.50 72 GLN A N 1
ATOM 565 C CA . GLN A 1 72 ? 8.249 15.284 -7.016 1.00 91.50 72 GLN A CA 1
ATOM 566 C C . GLN A 1 72 ? 7.329 14.082 -6.849 1.00 91.50 72 GLN A C 1
ATOM 568 O O . GLN A 1 72 ? 6.122 14.239 -6.951 1.00 91.50 72 GLN A O 1
ATOM 573 N N . PHE A 1 73 ? 7.868 12.913 -6.517 1.00 89.38 73 PHE A N 1
ATOM 574 C CA . PHE A 1 73 ? 7.073 11.715 -6.305 1.00 89.38 73 PHE A CA 1
ATOM 575 C C . PHE A 1 73 ? 6.101 11.870 -5.130 1.00 89.38 73 PHE A C 1
ATOM 577 O O . PHE A 1 73 ? 4.902 11.636 -5.273 1.00 89.38 73 PHE A O 1
ATOM 584 N N . CYS A 1 74 ? 6.588 12.370 -3.989 1.00 87.19 74 CYS A N 1
ATOM 585 C CA . CYS A 1 74 ? 5.738 12.638 -2.830 1.00 87.19 74 CYS A CA 1
ATOM 586 C C . CYS A 1 74 ? 4.655 13.689 -3.115 1.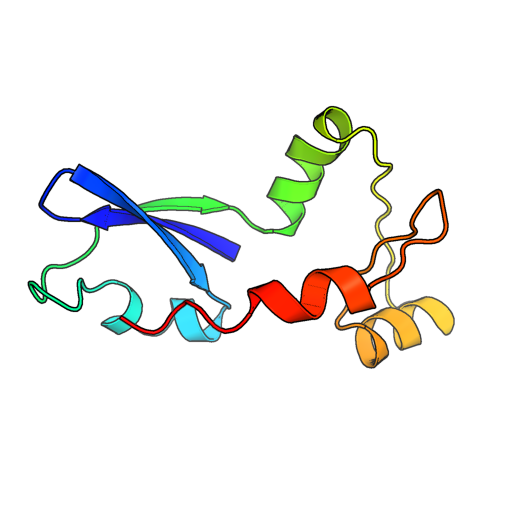00 87.19 74 CYS A C 1
ATOM 588 O O . CYS A 1 74 ? 3.537 13.551 -2.631 1.00 87.19 74 CYS A O 1
ATOM 590 N N . ARG A 1 75 ? 4.976 14.741 -3.882 1.00 87.12 75 ARG A N 1
ATOM 591 C CA . ARG A 1 75 ? 4.047 15.853 -4.151 1.00 87.12 75 ARG A CA 1
ATOM 592 C C . ARG A 1 75 ? 3.094 15.600 -5.318 1.00 87.12 75 ARG A C 1
ATOM 594 O O . ARG A 1 75 ? 1.961 16.052 -5.265 1.00 87.12 75 ARG A O 1
ATOM 601 N N . GLY A 1 76 ? 3.557 14.923 -6.361 1.00 87.50 76 GLY A N 1
ATOM 602 C CA . GLY A 1 76 ? 2.812 14.674 -7.594 1.00 87.50 76 GLY A CA 1
ATOM 603 C C . GLY A 1 76 ? 1.970 13.403 -7.551 1.00 87.50 76 GLY A C 1
ATOM 604 O O . GLY A 1 76 ? 0.883 13.391 -8.111 1.00 87.50 76 GLY A O 1
ATOM 605 N N . PHE A 1 77 ? 2.439 12.361 -6.857 1.00 84.06 77 PHE A N 1
ATOM 606 C CA . PHE A 1 77 ? 1.766 11.055 -6.792 1.00 84.06 77 PHE A CA 1
ATOM 607 C C . PHE A 1 77 ? 1.307 10.682 -5.373 1.00 84.06 77 PHE A C 1
ATOM 609 O O . PHE A 1 77 ? 0.923 9.547 -5.119 1.00 84.06 77 PHE A O 1
ATOM 616 N N . GLY A 1 78 ? 1.382 11.606 -4.407 1.00 83.38 78 GLY A N 1
ATOM 617 C CA . GLY A 1 78 ? 0.965 11.340 -3.023 1.00 83.38 78 GLY A CA 1
ATOM 618 C C . GLY A 1 78 ? 1.872 10.363 -2.262 1.00 83.38 78 GLY A C 1
ATOM 619 O O . GLY A 1 78 ? 1.507 9.897 -1.186 1.00 83.38 78 GLY A O 1
ATOM 620 N N . GLY A 1 79 ? 3.063 10.060 -2.795 1.00 84.44 79 GLY A N 1
ATOM 621 C CA . GLY A 1 79 ? 4.067 9.218 -2.136 1.00 84.44 79 GLY A CA 1
ATOM 622 C C . GLY A 1 79 ? 3.891 7.710 -2.320 1.00 84.44 79 GLY A C 1
ATOM 623 O O . GLY A 1 79 ? 4.647 6.955 -1.712 1.00 84.44 79 GLY A O 1
ATOM 624 N N . ILE A 1 80 ? 2.951 7.267 -3.159 1.00 88.00 80 ILE A N 1
ATOM 625 C CA . ILE A 1 80 ? 2.767 5.860 -3.538 1.00 88.00 80 ILE A CA 1
ATOM 626 C C . ILE A 1 80 ? 2.661 5.779 -5.062 1.00 88.00 80 ILE A C 1
ATOM 628 O O . ILE A 1 80 ? 2.073 6.643 -5.703 1.00 88.00 80 ILE A O 1
ATOM 632 N N . GLY A 1 81 ? 3.245 4.742 -5.656 1.00 88.75 81 GLY A N 1
ATOM 633 C CA . GLY A 1 81 ? 3.232 4.545 -7.100 1.00 88.75 81 GLY A CA 1
ATOM 634 C C . GLY A 1 81 ? 3.708 3.149 -7.475 1.00 88.75 81 GLY A C 1
ATOM 635 O O . GLY A 1 81 ? 4.414 2.499 -6.705 1.00 88.75 81 GLY A O 1
ATOM 636 N N . GLY A 1 82 ? 3.305 2.691 -8.657 1.00 89.06 82 GLY A N 1
ATOM 637 C CA . GLY A 1 82 ? 3.665 1.383 -9.194 1.00 89.06 82 GLY A CA 1
ATOM 638 C C . GLY A 1 82 ? 4.170 1.499 -10.626 1.00 89.06 82 GLY A C 1
ATOM 639 O O . GLY A 1 82 ? 3.610 2.240 -11.431 1.00 89.06 82 GLY A O 1
ATOM 640 N N . ILE A 1 83 ? 5.229 0.756 -10.945 1.00 89.69 83 ILE A N 1
ATOM 641 C CA . ILE A 1 83 ? 5.740 0.628 -12.312 1.00 89.69 83 ILE A CA 1
ATOM 642 C C . ILE A 1 83 ? 5.246 -0.707 -12.865 1.00 89.69 83 ILE A C 1
ATOM 644 O O . ILE A 1 83 ? 5.601 -1.772 -12.358 1.00 89.69 83 ILE A O 1
ATOM 648 N N . LEU A 1 84 ? 4.407 -0.648 -13.898 1.00 89.62 84 LEU A N 1
ATOM 649 C CA . LEU A 1 84 ? 3.859 -1.837 -14.542 1.00 89.62 84 LEU A CA 1
ATOM 650 C C . LEU A 1 84 ? 4.884 -2.451 -15.504 1.00 89.62 84 LEU A C 1
ATOM 652 O O . LEU A 1 84 ? 5.597 -1.743 -16.211 1.00 89.62 84 LEU A O 1
ATOM 656 N N . ARG A 1 85 ? 4.938 -3.789 -15.552 1.00 89.69 85 ARG A N 1
ATOM 657 C CA . ARG A 1 85 ? 5.832 -4.532 -16.464 1.00 89.69 85 ARG A CA 1
ATOM 658 C C . ARG A 1 85 ? 5.441 -4.390 -17.935 1.00 89.69 85 ARG A C 1
ATOM 660 O O . ARG A 1 85 ? 6.298 -4.495 -18.806 1.00 89.69 85 ARG A O 1
ATOM 667 N N . TYR A 1 86 ? 4.157 -4.178 -18.196 1.00 90.25 86 TYR A N 1
ATOM 668 C CA . TYR A 1 86 ? 3.586 -4.060 -19.530 1.00 90.25 86 TYR A CA 1
ATOM 669 C C . TYR A 1 86 ? 2.616 -2.888 -19.566 1.00 90.25 86 TYR A C 1
ATOM 671 O O . TYR A 1 86 ? 2.097 -2.470 -18.528 1.00 90.25 86 TYR A O 1
ATOM 679 N N . GLN A 1 87 ? 2.371 -2.375 -20.769 1.00 88.31 87 GLN A N 1
ATOM 680 C CA . GLN A 1 87 ? 1.356 -1.358 -20.978 1.00 88.31 87 GLN A CA 1
ATOM 681 C C . GLN A 1 87 ? -0.017 -1.940 -20.635 1.00 88.31 87 GLN A C 1
ATOM 683 O O . GLN A 1 87 ? -0.407 -2.982 -21.160 1.00 88.31 87 GLN A O 1
ATOM 688 N N . LEU A 1 88 ? -0.722 -1.255 -19.744 1.00 83.88 88 LEU A N 1
ATOM 689 C CA . LEU A 1 88 ? -2.096 -1.552 -19.376 1.00 83.88 88 LEU A CA 1
ATOM 690 C C . LEU A 1 88 ? -2.982 -0.471 -19.988 1.00 83.88 88 LEU A C 1
ATOM 692 O O . LEU A 1 88 ? -2.657 0.715 -19.881 1.00 83.88 88 LEU A O 1
ATOM 696 N N . ASP A 1 89 ? -4.075 -0.871 -20.631 1.00 84.81 89 ASP A N 1
ATOM 697 C CA . ASP A 1 89 ? -5.130 0.077 -20.972 1.00 84.81 89 ASP A CA 1
ATOM 698 C C . ASP A 1 89 ? -6.003 0.270 -19.734 1.00 84.81 89 ASP A C 1
ATOM 700 O O . ASP A 1 89 ? -6.656 -0.657 -19.268 1.00 84.81 89 ASP A O 1
ATOM 704 N N . ILE A 1 90 ? -5.937 1.459 -19.146 1.00 77.06 90 ILE A N 1
ATOM 705 C CA . ILE A 1 90 ? -6.663 1.781 -17.913 1.00 77.06 90 ILE A CA 1
ATOM 706 C C . ILE A 1 90 ? -8.140 2.047 -18.226 1.00 77.06 90 ILE A C 1
ATOM 708 O O . ILE A 1 90 ? -9.000 1.796 -17.392 1.00 77.06 90 ILE A O 1
ATOM 712 N N . ARG A 1 91 ? -8.453 2.464 -19.459 1.00 77.06 91 ARG A N 1
ATOM 713 C CA . ARG A 1 91 ? -9.813 2.846 -19.870 1.00 77.06 91 ARG A CA 1
ATOM 714 C C . ARG A 1 91 ? -10.791 1.679 -19.862 1.00 77.06 91 ARG A C 1
ATOM 716 O O . ARG A 1 91 ? -11.987 1.904 -19.822 1.00 77.06 91 ARG A O 1
ATOM 723 N N . SER A 1 92 ? -10.295 0.443 -19.901 1.00 69.81 92 SER A N 1
ATOM 724 C CA . SER A 1 92 ? -11.134 -0.749 -19.767 1.00 69.81 92 SER A CA 1
ATOM 725 C C . SER A 1 92 ? -11.589 -1.025 -18.330 1.00 69.81 92 SER A C 1
ATOM 727 O O . SER A 1 92 ? -12.361 -1.955 -18.129 1.00 69.81 92 SER A O 1
ATOM 729 N N . PHE A 1 93 ? -11.074 -0.290 -17.337 1.00 66.50 93 PHE A N 1
ATOM 730 C CA . PHE A 1 93 ? -11.425 -0.456 -15.923 1.00 66.50 93 PHE A CA 1
ATOM 731 C C . PHE A 1 93 ? -12.332 0.658 -15.382 1.00 66.50 93 PHE A C 1
ATOM 733 O O . PHE A 1 93 ? -12.952 0.440 -14.348 1.00 66.50 93 PHE A O 1
ATOM 740 N N . ASP A 1 94 ? -12.460 1.792 -16.082 1.00 63.38 94 ASP A N 1
ATOM 741 C CA . ASP A 1 94 ? -13.341 2.904 -15.673 1.00 63.38 94 ASP A CA 1
ATOM 742 C C . ASP A 1 94 ? -14.838 2.513 -15.681 1.00 63.38 94 ASP A C 1
ATOM 744 O O . ASP A 1 94 ? -15.635 3.125 -14.980 1.00 63.38 94 ASP A O 1
ATOM 748 N N . ASP A 1 95 ? -15.234 1.468 -16.419 1.00 57.03 95 ASP A N 1
ATOM 749 C CA . ASP A 1 95 ? -16.631 1.002 -16.505 1.00 57.03 95 ASP A CA 1
ATOM 750 C C . ASP A 1 95 ? -17.117 0.229 -15.250 1.00 57.03 95 ASP A C 1
ATOM 752 O O . ASP A 1 95 ? -18.249 -0.255 -15.229 1.00 57.03 95 ASP A O 1
ATOM 756 N N . LEU A 1 96 ? -16.277 0.058 -14.218 1.00 54.22 96 LEU A N 1
ATOM 757 C CA . LEU A 1 96 ? -16.600 -0.707 -13.000 1.00 54.22 96 LEU A CA 1
ATOM 758 C C . LEU A 1 96 ? -16.916 0.162 -11.768 1.00 54.22 96 LEU A C 1
ATOM 760 O O . LEU A 1 96 ? -17.325 -0.390 -10.749 1.00 54.22 96 LEU A O 1
ATOM 764 N N . ASP A 1 97 ? -16.760 1.486 -11.850 1.00 54.06 97 ASP A N 1
ATOM 765 C CA . ASP A 1 97 ? -16.920 2.402 -10.704 1.00 54.06 97 ASP A CA 1
ATOM 766 C C . ASP A 1 97 ? -18.372 2.899 -10.480 1.00 54.06 97 ASP A C 1
ATOM 768 O O . ASP A 1 97 ? -18.621 3.670 -9.555 1.00 54.06 97 ASP A O 1
ATOM 772 N N . ASP A 1 98 ? -19.350 2.435 -11.272 1.00 51.72 98 ASP A N 1
ATOM 773 C CA . ASP A 1 98 ? -20.754 2.897 -11.221 1.00 51.72 98 ASP A CA 1
ATOM 774 C C . ASP A 1 98 ? -21.726 1.983 -10.425 1.00 51.72 98 ASP A C 1
ATOM 776 O O . ASP A 1 98 ? -22.939 2.184 -10.500 1.00 51.72 98 ASP A O 1
ATOM 780 N N . ASP A 1 99 ? -21.253 1.003 -9.635 1.00 49.66 99 ASP A N 1
ATOM 781 C CA . ASP A 1 99 ? -22.140 0.092 -8.866 1.00 49.66 99 ASP A CA 1
ATOM 782 C C . ASP A 1 99 ? -21.728 -0.142 -7.392 1.00 49.66 99 ASP A C 1
ATOM 784 O O . ASP A 1 99 ? -21.712 -1.266 -6.901 1.00 49.66 99 ASP A O 1
ATOM 788 N N . GLU A 1 100 ? -21.421 0.927 -6.646 1.00 51.38 100 GLU A N 1
ATOM 789 C CA . GLU A 1 100 ? -21.520 0.923 -5.170 1.00 51.38 100 GLU A CA 1
ATOM 790 C C . GLU A 1 100 ? -22.404 2.081 -4.671 1.00 51.38 100 GLU A C 1
ATOM 792 O O . GLU A 1 100 ? -21.983 2.991 -3.955 1.00 51.38 100 GLU A O 1
ATOM 797 N N . SER A 1 101 ? -23.682 2.046 -5.052 1.00 44.00 101 SER A N 1
ATOM 798 C CA . SER A 1 101 ? -24.726 2.800 -4.350 1.00 44.00 101 SER A CA 1
ATOM 799 C C . SER A 1 101 ? -26.001 1.973 -4.190 1.00 44.00 101 SER A C 1
ATOM 801 O O . SER A 1 101 ? -26.988 2.193 -4.888 1.00 44.00 101 SER A O 1
ATOM 803 N N . VAL A 1 102 ? -25.995 1.037 -3.236 1.00 34.56 102 VAL A N 1
ATOM 804 C CA . VAL A 1 102 ? -27.218 0.500 -2.610 1.00 34.56 102 VAL A CA 1
ATOM 805 C C . VAL A 1 102 ? -27.029 0.288 -1.117 1.00 34.56 102 VAL A C 1
ATOM 807 O O . VAL A 1 102 ? -25.975 -0.249 -0.721 1.00 34.56 102 VAL A O 1
#

Radius of gyration: 17.76 Å; chains: 1; bounding box: 44×29×40 Å

Sequence (102 aa):
GFNQAIDATGEIIIKHLNKEGEADQSNFRDPSTNAELEVQEKTSLLEWFANEYKKFGCTLEFVTNKSQEGSQFCRGFGGIGGILRYQLDIRSFDDLDDDESV

pLDDT: mean 77.07, std 11.61, range [34.56, 93.81]